Protein AF-A0A1G2Z9T0-F1 (afdb_monomer)

Mean predicted aligned error: 11.12 Å

Sequence (137 aa):
MDCHDTARFVLLLLWLLFLGVAILCPYRILCNPATSKLYRFSTVATGIIVVAVSYLLTFHFVYSANANTRVHGWPVPVVIFQRDAPDGPWWDYVGPTTVLAFPMNLVLLLGVWFFLLWLLNVAIARTKKRPAGMRRH

pLDDT: mean 73.96, std 15.28, range [45.28, 93.25]

Secondary structure (DSSP, 8-state):
--HHHHHHHHHHHHHHHHHHHHHHHHHHHHH-TTS-HHHHHHHHHHHHHHHHHHHHHHHTS-----TT-S-B-SSSPBP----SSTTS-GGGG--HHHHHHHHHHHHHHHHHHHHHHHHHHHHHHHHHTS-S-----

Foldseek 3Di:
DDPVVVVVVVLVVVLVLLLCLLPVLLVCQCPDPPHDPVLNVVLVVVLVVLLVVLCCQAPPDDEDADPPCPWDDPPQTHQYQYDPDPPDDSVVRDDPCSVVRSVSSSSNSSSVVSVVSVVVVVVVVVVVPPDPPPPDD

Radius of gyration: 21.09 Å; Cα contacts (8 Å, |Δi|>4): 110; chains: 1; bounding box: 48×34×78 Å

Solvent-accessible surface area (backbone atoms only — not comparable to full-atom values): 7951 Å² total; per-residue (Å²): 136,52,76,68,54,55,50,53,51,53,52,51,53,50,51,53,50,25,43,49,36,43,49,52,44,54,48,54,49,67,71,37,84,88,51,54,70,67,59,43,50,49,52,53,56,51,49,53,49,49,51,53,50,33,49,43,61,30,76,69,72,54,83,50,100,49,90,81,61,85,66,56,56,84,92,51,42,38,42,49,58,39,73,97,48,105,81,59,69,84,70,78,28,63,52,77,60,51,72,46,24,46,60,50,36,37,32,49,53,42,12,53,50,36,50,52,54,50,51,51,52,53,51,55,55,54,57,72,66,57,71,98,75,79,81,80,126

Structure (mmCIF, N/CA/C/O backbone):
data_AF-A0A1G2Z9T0-F1
#
_entry.id   AF-A0A1G2Z9T0-F1
#
loop_
_atom_site.group_PDB
_atom_site.id
_atom_site.type_symbol
_atom_site.label_atom_id
_atom_site.label_alt_id
_atom_site.label_comp_id
_atom_site.label_asym_id
_atom_site.label_entity_id
_atom_site.label_seq_id
_atom_site.pdbx_PDB_ins_code
_atom_site.Cartn_x
_atom_site.Cartn_y
_atom_site.Cartn_z
_atom_site.occupancy
_atom_site.B_iso_or_equiv
_atom_site.auth_seq_id
_atom_site.auth_comp_id
_atom_site.auth_asym_id
_atom_site.auth_atom_id
_atom_site.pdbx_PDB_model_num
ATOM 1 N N . MET A 1 1 ? 30.291 -11.290 4.123 1.00 56.94 1 MET A N 1
ATOM 2 C CA . MET A 1 1 ? 28.901 -10.818 3.987 1.00 56.94 1 MET A CA 1
ATOM 3 C C . MET A 1 1 ? 29.027 -9.355 3.647 1.00 56.94 1 MET A C 1
ATOM 5 O O . MET A 1 1 ? 29.422 -8.571 4.506 1.00 56.94 1 MET A O 1
ATOM 9 N N . ASP A 1 2 ? 28.900 -9.043 2.364 1.00 67.25 2 ASP A N 1
ATOM 10 C CA . ASP A 1 2 ? 29.325 -7.748 1.843 1.00 67.25 2 ASP A CA 1
ATOM 11 C C . ASP A 1 2 ? 28.291 -6.674 2.193 1.00 67.25 2 ASP A C 1
ATOM 13 O O . ASP A 1 2 ? 27.111 -6.966 2.390 1.00 67.25 2 ASP A O 1
ATOM 17 N N . CYS A 1 3 ? 28.715 -5.410 2.273 1.00 67.75 3 CYS A N 1
ATOM 18 C CA . CYS A 1 3 ? 27.831 -4.279 2.595 1.00 67.75 3 CYS A CA 1
ATOM 19 C C . CYS A 1 3 ? 26.574 -4.239 1.689 1.00 67.75 3 CYS A C 1
ATOM 21 O O . CYS A 1 3 ? 25.475 -3.908 2.138 1.00 67.75 3 CYS A O 1
ATOM 23 N N . HIS A 1 4 ? 26.713 -4.679 0.433 1.00 67.31 4 HIS A N 1
ATOM 24 C CA . HIS A 1 4 ? 25.611 -4.836 -0.517 1.00 67.31 4 HIS A CA 1
ATOM 25 C C . HIS A 1 4 ? 24.594 -5.920 -0.133 1.00 67.31 4 HIS A C 1
ATOM 27 O O . HIS A 1 4 ? 23.395 -5.727 -0.354 1.00 67.31 4 HIS A O 1
ATOM 33 N N . ASP A 1 5 ? 25.033 -7.035 0.449 1.00 78.19 5 ASP A N 1
ATOM 34 C CA . ASP A 1 5 ? 24.142 -8.127 0.853 1.00 78.19 5 ASP A CA 1
ATOM 35 C C . ASP A 1 5 ? 23.336 -7.745 2.092 1.00 78.19 5 ASP A C 1
ATOM 37 O O . ASP A 1 5 ? 22.131 -7.994 2.155 1.00 78.19 5 ASP A O 1
ATOM 41 N N . THR A 1 6 ? 23.970 -7.047 3.037 1.00 81.06 6 THR A N 1
ATOM 42 C CA . THR A 1 6 ? 23.291 -6.502 4.219 1.00 81.06 6 THR A CA 1
ATOM 43 C C . THR A 1 6 ? 22.219 -5.492 3.817 1.00 81.06 6 THR A C 1
ATOM 45 O O . THR A 1 6 ? 21.095 -5.561 4.313 1.00 81.06 6 THR A O 1
ATOM 48 N N . ALA A 1 7 ? 22.520 -4.594 2.870 1.00 77.50 7 ALA A N 1
ATOM 49 C CA . ALA A 1 7 ? 21.538 -3.646 2.352 1.00 77.50 7 ALA A CA 1
ATOM 50 C C . ALA A 1 7 ? 20.342 -4.371 1.715 1.00 77.50 7 ALA A C 1
ATOM 52 O O . ALA A 1 7 ? 19.201 -4.110 2.083 1.00 77.50 7 ALA A O 1
ATOM 53 N N . ARG A 1 8 ? 20.576 -5.341 0.822 1.00 80.38 8 ARG A N 1
ATOM 54 C CA . ARG A 1 8 ? 19.496 -6.128 0.194 1.00 80.38 8 ARG A CA 1
ATOM 55 C C . ARG A 1 8 ? 18.627 -6.848 1.224 1.00 80.38 8 ARG A C 1
ATOM 57 O O . ARG A 1 8 ? 17.404 -6.837 1.099 1.00 80.38 8 ARG A O 1
ATOM 64 N N . PHE A 1 9 ? 19.246 -7.422 2.252 1.00 83.75 9 PHE A N 1
ATOM 65 C CA . PHE A 1 9 ? 18.535 -8.113 3.322 1.00 83.75 9 PHE A CA 1
ATOM 66 C C . PHE A 1 9 ? 17.642 -7.164 4.134 1.00 83.75 9 PHE A C 1
ATOM 68 O O . PHE A 1 9 ? 16.466 -7.456 4.349 1.00 83.75 9 PHE A O 1
ATOM 75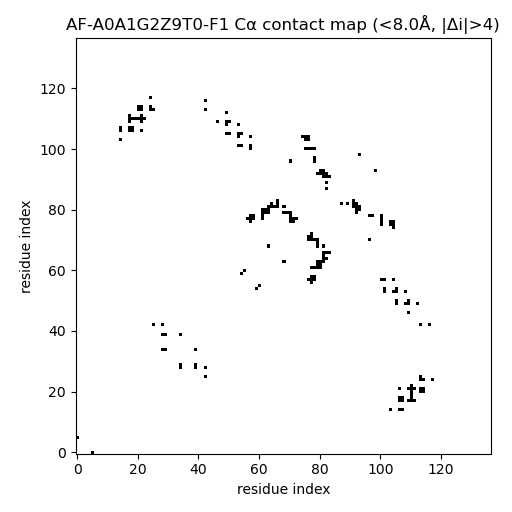 N N . VAL A 1 10 ? 18.158 -5.993 4.518 1.00 85.44 10 VAL A N 1
ATOM 76 C CA . VAL A 1 10 ? 17.378 -4.965 5.229 1.00 85.44 10 VAL A CA 1
ATOM 77 C C . VAL A 1 10 ? 16.196 -4.486 4.384 1.00 85.44 10 VAL A C 1
ATOM 79 O O . VAL A 1 10 ? 15.086 -4.351 4.897 1.00 85.44 10 VAL A O 1
ATOM 82 N N . LEU A 1 11 ? 16.400 -4.271 3.085 1.00 81.81 11 LEU A N 1
ATOM 83 C CA . LEU A 1 11 ? 15.338 -3.820 2.184 1.00 81.81 11 LEU A CA 1
ATOM 84 C C . LEU A 1 11 ? 14.239 -4.875 2.020 1.00 81.81 11 LEU A C 1
ATOM 86 O O . LEU A 1 11 ? 13.056 -4.535 2.025 1.00 81.81 11 LEU A O 1
ATOM 90 N N . LEU A 1 12 ? 14.618 -6.152 1.936 1.00 84.56 12 LEU A N 1
ATOM 91 C CA . LEU A 1 12 ? 13.671 -7.261 1.883 1.00 84.56 12 LEU A CA 1
ATOM 92 C C . LEU A 1 12 ? 12.861 -7.372 3.183 1.00 84.56 12 LEU A C 1
ATOM 94 O O . LEU A 1 12 ? 11.642 -7.530 3.131 1.00 84.56 12 LEU A O 1
ATOM 98 N N . LEU A 1 13 ? 13.507 -7.215 4.342 1.00 88.00 13 LEU A N 1
ATOM 99 C CA . LEU A 1 13 ? 12.820 -7.186 5.636 1.00 88.00 13 LEU A CA 1
ATOM 100 C C . LEU A 1 13 ? 11.829 -6.025 5.741 1.00 88.00 13 LEU A C 1
ATOM 102 O O . LEU A 1 13 ? 10.698 -6.225 6.186 1.00 88.00 13 LEU A O 1
ATOM 106 N N . LEU A 1 14 ? 12.227 -4.825 5.311 1.00 86.19 14 LEU A N 1
ATOM 107 C CA . LEU A 1 14 ? 11.334 -3.668 5.276 1.00 86.19 14 LEU A CA 1
ATOM 108 C C . LEU A 1 14 ? 10.129 -3.947 4.377 1.00 86.19 14 LEU A C 1
ATOM 110 O O . LEU A 1 14 ? 8.995 -3.738 4.797 1.00 86.19 14 LEU A O 1
ATOM 114 N N . TRP A 1 15 ? 10.352 -4.474 3.176 1.00 83.94 15 TRP A N 1
ATOM 115 C CA . TRP A 1 15 ? 9.269 -4.791 2.249 1.00 83.94 15 TRP A CA 1
ATOM 116 C C . TRP A 1 15 ? 8.283 -5.823 2.822 1.00 83.94 15 TRP A C 1
ATOM 118 O O . TRP A 1 15 ? 7.071 -5.609 2.764 1.00 83.94 15 TRP A O 1
ATOM 128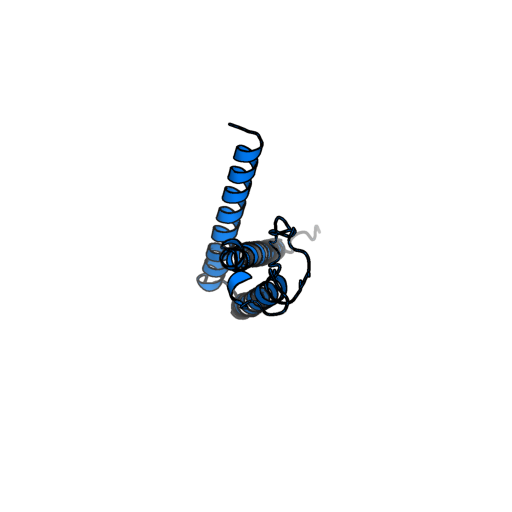 N N . LEU A 1 16 ? 8.780 -6.888 3.461 1.00 88.88 16 LEU A N 1
ATOM 129 C CA . LEU A 1 16 ? 7.942 -7.875 4.156 1.00 88.88 16 LEU A CA 1
ATOM 130 C C . LEU A 1 16 ? 7.161 -7.263 5.328 1.00 88.88 16 LEU A C 1
ATOM 132 O O . LEU A 1 16 ? 6.002 -7.616 5.552 1.00 88.88 16 LEU A O 1
ATOM 136 N N . LEU A 1 17 ? 7.765 -6.323 6.057 1.00 89.88 17 LEU A N 1
ATOM 137 C CA . LEU A 1 17 ? 7.084 -5.588 7.119 1.00 89.88 17 LEU A CA 1
ATOM 138 C C . LEU A 1 17 ? 5.940 -4.732 6.556 1.00 89.88 17 LEU A C 1
ATOM 140 O O . LEU A 1 17 ? 4.828 -4.787 7.083 1.00 89.88 17 LEU A O 1
ATOM 144 N N . PHE A 1 18 ? 6.173 -4.001 5.462 1.00 88.62 18 PHE A N 1
ATOM 145 C CA . PHE A 1 18 ? 5.127 -3.231 4.782 1.00 88.62 18 PHE A CA 1
ATOM 146 C C . PHE A 1 18 ? 4.014 -4.130 4.235 1.00 88.62 18 PHE 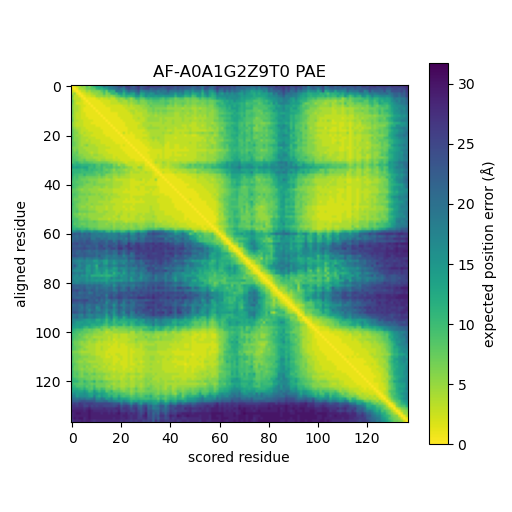A C 1
ATOM 148 O O . PHE A 1 18 ? 2.844 -3.773 4.362 1.00 88.62 18 PHE A O 1
ATOM 155 N N . LEU A 1 19 ? 4.346 -5.317 3.721 1.00 89.50 19 LEU A N 1
ATOM 156 C CA . LEU A 1 19 ? 3.361 -6.315 3.296 1.00 89.50 19 LEU A CA 1
ATOM 157 C C . LEU A 1 19 ? 2.489 -6.773 4.472 1.00 89.50 19 LEU A C 1
ATOM 159 O O . LEU A 1 19 ? 1.261 -6.789 4.372 1.00 89.50 19 LEU A O 1
ATOM 163 N N . GLY A 1 20 ? 3.114 -7.081 5.610 1.00 88.75 20 GLY A N 1
ATOM 164 C CA . GLY A 1 20 ? 2.406 -7.433 6.837 1.00 88.75 20 GLY A CA 1
ATOM 165 C C . GLY A 1 20 ? 1.457 -6.323 7.290 1.00 88.75 20 GLY A C 1
ATOM 166 O O . GLY A 1 20 ? 0.290 -6.588 7.572 1.00 88.75 20 GLY A O 1
ATOM 167 N N . VAL A 1 21 ? 1.913 -5.070 7.300 1.00 89.56 21 VAL A N 1
ATOM 168 C CA . VAL A 1 21 ? 1.087 -3.903 7.652 1.00 89.56 21 VAL A CA 1
ATOM 169 C C . VAL A 1 21 ? -0.068 -3.715 6.667 1.00 89.56 21 VAL A C 1
ATOM 171 O O . VAL A 1 21 ? -1.208 -3.519 7.097 1.00 89.56 21 VAL A O 1
ATOM 174 N N . ALA A 1 22 ? 0.203 -3.828 5.364 1.00 89.75 22 ALA A N 1
ATOM 175 C CA . ALA A 1 22 ? -0.784 -3.647 4.306 1.00 89.75 22 ALA A CA 1
ATOM 176 C C . ALA A 1 22 ? -1.947 -4.647 4.393 1.00 89.75 22 ALA A C 1
ATOM 178 O O . ALA A 1 22 ? -3.050 -4.332 3.957 1.00 89.75 22 ALA A O 1
ATOM 179 N N . ILE A 1 23 ? -1.722 -5.821 4.990 1.00 90.69 23 ILE A N 1
ATOM 180 C CA . ILE A 1 23 ? -2.746 -6.853 5.194 1.00 90.69 23 ILE A CA 1
ATOM 181 C C . ILE A 1 23 ? -3.365 -6.745 6.595 1.00 90.69 23 ILE A C 1
ATOM 183 O O . ILE A 1 23 ? -4.587 -6.686 6.747 1.00 90.69 23 ILE A O 1
ATOM 187 N N . LEU A 1 24 ? -2.537 -6.697 7.643 1.00 90.81 24 LEU A N 1
ATOM 188 C CA . LEU A 1 24 ? -2.987 -6.806 9.035 1.00 90.81 24 LEU A CA 1
ATOM 189 C C . LEU A 1 24 ? -3.769 -5.578 9.509 1.00 90.81 24 LEU A C 1
ATOM 191 O O . LEU A 1 24 ? -4.745 -5.729 10.250 1.00 90.81 24 LEU A O 1
ATOM 195 N N . CYS A 1 25 ? -3.363 -4.369 9.112 1.00 87.75 25 CYS A N 1
ATOM 196 C CA . CYS A 1 25 ? -4.044 -3.140 9.519 1.00 87.75 25 CYS A CA 1
ATOM 197 C C . CYS A 1 25 ? -5.485 -3.066 8.989 1.00 87.75 25 CYS A C 1
ATOM 199 O O . CYS A 1 25 ? -6.393 -2.968 9.821 1.00 87.75 25 CYS A O 1
ATOM 201 N N . PRO A 1 26 ? -5.752 -3.161 7.670 1.00 88.38 26 PRO A N 1
ATOM 202 C CA . PRO A 1 26 ? -7.125 -3.140 7.176 1.00 88.38 26 PRO A CA 1
ATOM 203 C C . PRO A 1 26 ? -7.925 -4.348 7.669 1.00 88.38 26 PRO A C 1
ATOM 205 O O . PRO A 1 26 ? -9.080 -4.171 8.050 1.00 88.38 26 PRO A O 1
ATOM 208 N N . TYR A 1 27 ? -7.322 -5.539 7.782 1.00 89.88 27 TYR A N 1
ATOM 209 C CA . TYR A 1 27 ? -7.996 -6.709 8.356 1.00 89.88 27 TYR A CA 1
ATOM 210 C C . TYR A 1 27 ? -8.524 -6.429 9.772 1.00 89.88 27 TYR A C 1
ATOM 212 O O . TYR A 1 27 ? -9.709 -6.614 10.051 1.00 89.88 27 TYR A O 1
ATOM 220 N N . ARG A 1 28 ? -7.682 -5.885 10.661 1.00 87.75 28 ARG A N 1
ATOM 221 C CA . ARG A 1 28 ? -8.101 -5.516 12.025 1.00 87.75 28 ARG A CA 1
ATOM 222 C C . ARG A 1 28 ? -9.188 -4.441 12.039 1.00 87.75 28 ARG A C 1
ATOM 224 O O . ARG A 1 28 ? -10.065 -4.491 12.896 1.00 87.75 28 ARG A O 1
ATOM 231 N N . ILE A 1 29 ? -9.141 -3.479 11.120 1.00 85.50 29 ILE A N 1
ATOM 232 C CA . ILE A 1 29 ? -10.140 -2.404 11.012 1.00 85.50 29 ILE A CA 1
ATOM 233 C C . ILE A 1 29 ? -11.497 -2.951 10.547 1.00 85.50 29 ILE A C 1
ATOM 235 O O . ILE A 1 29 ? -12.541 -2.559 11.074 1.00 85.50 29 ILE A O 1
ATOM 239 N N . LEU A 1 30 ? -11.491 -3.859 9.573 1.00 87.44 30 LEU A N 1
ATOM 240 C CA . LEU A 1 30 ? -12.703 -4.413 8.972 1.00 87.44 30 LEU A CA 1
ATOM 241 C C . LEU A 1 30 ? -13.368 -5.463 9.870 1.00 87.44 30 LEU A C 1
ATOM 243 O O . LEU A 1 30 ? -14.595 -5.469 9.987 1.00 87.44 30 LEU A O 1
ATOM 247 N N . CYS A 1 31 ? -12.579 -6.293 10.556 1.00 89.31 31 CYS A N 1
ATOM 248 C CA . CYS A 1 31 ? -13.093 -7.341 11.439 1.00 89.31 31 CYS A CA 1
ATOM 249 C C . CYS A 1 31 ? -13.497 -6.837 12.834 1.00 89.31 31 CYS A C 1
ATOM 251 O O . CYS A 1 31 ? -14.237 -7.529 13.526 1.00 89.31 31 CYS A O 1
ATOM 253 N N . ASN A 1 32 ? -13.050 -5.655 13.275 1.00 84.00 32 ASN A N 1
ATOM 254 C CA . ASN A 1 32 ? -13.371 -5.159 14.614 1.00 84.00 32 ASN A CA 1
ATOM 255 C C . ASN A 1 32 ? -14.788 -4.546 14.676 1.00 84.00 32 ASN A C 1
ATOM 257 O O . ASN A 1 32 ? -14.994 -3.465 14.115 1.00 84.00 32 ASN A O 1
ATOM 261 N N . PRO A 1 33 ? -15.767 -5.157 15.381 1.00 82.06 33 PRO A N 1
ATOM 262 C CA . PRO A 1 33 ? -17.145 -4.656 15.491 1.00 82.06 33 PRO A CA 1
ATOM 263 C C . PRO A 1 33 ? -17.257 -3.272 16.144 1.00 82.06 33 PRO A C 1
ATOM 265 O O . PRO A 1 33 ? -18.208 -2.550 15.861 1.00 82.06 33 PRO A O 1
ATOM 268 N N . ALA A 1 34 ? -16.279 -2.870 16.961 1.00 83.00 34 ALA A N 1
ATOM 269 C CA . ALA A 1 34 ? -16.257 -1.560 17.613 1.00 83.00 34 ALA A CA 1
ATOM 270 C C . ALA A 1 34 ? -15.860 -0.411 16.666 1.00 83.00 34 ALA A C 1
ATOM 272 O O . ALA A 1 34 ? -15.956 0.764 17.023 1.00 83.00 34 ALA A O 1
ATOM 273 N N . THR A 1 35 ? -15.390 -0.727 15.460 1.00 83.00 35 THR A N 1
ATOM 274 C CA . THR A 1 35 ? -15.007 0.267 14.462 1.00 83.00 35 THR A CA 1
ATOM 275 C C . THR A 1 35 ? -16.240 0.854 13.777 1.00 83.00 35 THR A C 1
ATOM 277 O O . THR A 1 35 ? -17.116 0.127 13.312 1.00 83.00 35 THR A O 1
ATOM 280 N N . SER A 1 36 ? -16.299 2.184 13.664 1.00 86.62 36 SER A N 1
ATOM 281 C CA . SER A 1 36 ? -17.428 2.864 13.026 1.00 86.62 36 SER A CA 1
ATOM 282 C C . SER A 1 36 ? -17.563 2.484 11.546 1.00 86.62 36 SER A C 1
ATOM 284 O O . SER A 1 36 ? -16.572 2.332 10.827 1.00 86.62 36 SER A O 1
ATOM 286 N N . LYS A 1 37 ? -18.810 2.382 11.063 1.00 88.38 37 LYS A N 1
ATOM 287 C CA . LYS A 1 37 ? -19.108 2.095 9.646 1.00 88.38 37 LYS A CA 1
ATOM 288 C C . LYS A 1 37 ? -18.423 3.092 8.704 1.00 88.38 37 LYS A C 1
ATOM 290 O O . LYS A 1 37 ? -17.878 2.686 7.684 1.00 88.38 37 LYS A O 1
ATOM 295 N N . LEU A 1 38 ? -18.385 4.371 9.091 1.00 87.88 38 LEU A N 1
ATOM 296 C CA . LEU A 1 38 ? -17.717 5.427 8.330 1.00 87.88 38 LEU A CA 1
ATOM 297 C C . LEU A 1 38 ? -16.205 5.190 8.211 1.00 87.88 38 LEU A C 1
ATOM 299 O O . LEU A 1 38 ? -15.645 5.351 7.133 1.00 87.88 38 LEU A O 1
ATOM 303 N N . TYR A 1 39 ? -15.543 4.773 9.293 1.00 86.19 39 TYR A N 1
ATOM 304 C CA . TYR A 1 39 ? -14.103 4.517 9.268 1.00 86.19 39 TYR A CA 1
ATOM 305 C C . TYR A 1 39 ? -13.756 3.271 8.441 1.00 86.19 39 TYR A C 1
ATOM 307 O O . TYR A 1 39 ? -12.780 3.282 7.691 1.00 86.19 39 TYR A O 1
ATOM 315 N N . ARG A 1 40 ? -14.593 2.225 8.495 1.00 88.38 40 ARG A N 1
ATOM 316 C CA . ARG A 1 40 ? -14.465 1.056 7.607 1.00 88.38 40 ARG A CA 1
ATOM 317 C C . ARG A 1 40 ? -14.624 1.440 6.139 1.00 88.38 40 ARG A C 1
ATOM 319 O O . ARG A 1 40 ? -13.778 1.079 5.329 1.00 88.38 40 ARG A O 1
ATOM 326 N N . PHE A 1 41 ? -15.668 2.203 5.813 1.00 90.94 41 PHE A N 1
ATOM 327 C CA . PHE A 1 41 ? -15.897 2.682 4.451 1.00 90.94 41 PHE A CA 1
ATOM 328 C C . PHE A 1 41 ? -14.728 3.538 3.954 1.00 90.94 41 PHE A C 1
ATOM 330 O O . PHE A 1 41 ? -14.206 3.284 2.874 1.00 90.94 41 PHE A O 1
ATOM 337 N N . SER A 1 42 ? -14.256 4.483 4.773 1.00 89.12 42 SER A N 1
ATOM 338 C CA . SER A 1 42 ? -13.095 5.319 4.450 1.00 89.12 42 SER A CA 1
ATOM 339 C C . SER A 1 42 ? -11.834 4.483 4.212 1.00 89.12 42 SER A C 1
ATOM 341 O O . SER A 1 42 ? -11.105 4.728 3.255 1.00 89.12 42 SER A O 1
ATOM 343 N N . THR A 1 43 ? -11.606 3.435 5.009 1.00 89.12 43 THR A N 1
ATOM 344 C CA . THR A 1 43 ? -10.456 2.530 4.841 1.00 89.12 43 THR A CA 1
ATOM 345 C C . THR A 1 43 ? -10.505 1.800 3.496 1.00 89.12 43 THR A C 1
ATOM 347 O O . THR A 1 43 ? -9.492 1.734 2.805 1.00 89.12 43 THR A O 1
ATOM 350 N N . VAL A 1 44 ? -11.676 1.301 3.085 1.00 92.25 44 VAL A N 1
ATOM 351 C CA . VAL A 1 44 ? -11.846 0.645 1.776 1.00 92.25 44 VAL A CA 1
ATOM 352 C C . VAL A 1 44 ? -11.708 1.651 0.632 1.00 92.25 44 VAL A C 1
ATOM 354 O O . VAL A 1 44 ? -10.921 1.426 -0.284 1.00 92.25 44 VAL A O 1
ATOM 357 N N . ALA A 1 45 ? -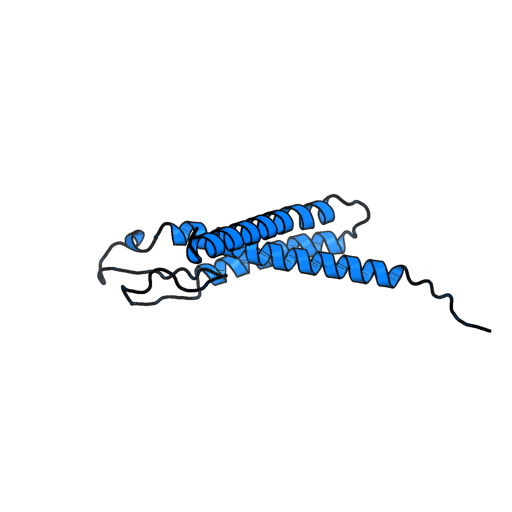12.425 2.775 0.697 1.00 92.94 45 ALA A N 1
ATOM 358 C CA . ALA A 1 45 ? -12.421 3.791 -0.354 1.00 92.94 45 ALA A CA 1
ATOM 359 C C . ALA A 1 45 ? -11.014 4.358 -0.590 1.00 92.94 45 ALA A C 1
ATOM 361 O O . ALA A 1 45 ? -10.551 4.438 -1.725 1.00 92.94 45 ALA A O 1
ATOM 362 N N . THR A 1 46 ? -10.298 4.691 0.485 1.00 91.06 46 THR A N 1
ATOM 363 C CA . THR A 1 46 ? -8.928 5.206 0.383 1.00 91.06 46 THR A CA 1
ATOM 364 C C . THR A 1 46 ? -7.935 4.130 -0.051 1.00 91.06 46 THR A C 1
ATOM 366 O O . THR A 1 46 ? -7.036 4.436 -0.826 1.00 91.06 46 THR A O 1
ATOM 369 N N . GLY A 1 47 ? -8.129 2.865 0.342 1.00 90.88 47 GLY A N 1
ATOM 370 C CA . GLY A 1 47 ? -7.342 1.743 -0.175 1.00 90.88 47 GLY A CA 1
ATOM 371 C C . GLY A 1 47 ? -7.438 1.606 -1.699 1.00 90.88 47 GLY A C 1
ATOM 372 O O . GLY A 1 47 ? -6.414 1.475 -2.364 1.00 90.88 47 GLY A O 1
ATOM 373 N N . ILE A 1 48 ? -8.644 1.724 -2.267 1.00 93.25 48 ILE A N 1
ATOM 374 C CA . ILE A 1 48 ? -8.858 1.704 -3.727 1.00 93.25 48 ILE A CA 1
ATOM 375 C C . ILE A 1 48 ? -8.144 2.881 -4.405 1.00 93.25 48 ILE A C 1
ATOM 377 O O . ILE A 1 48 ? -7.485 2.697 -5.428 1.00 93.25 48 ILE A O 1
ATOM 381 N N . ILE A 1 49 ? -8.226 4.082 -3.822 1.00 91.94 49 ILE A N 1
ATOM 382 C CA . ILE A 1 49 ? -7.526 5.266 -4.344 1.00 91.94 49 ILE A CA 1
ATOM 383 C C . ILE A 1 49 ? -6.011 5.032 -4.356 1.00 91.94 49 ILE A C 1
ATOM 385 O O . ILE A 1 49 ? -5.360 5.319 -5.357 1.00 91.94 49 ILE A O 1
ATOM 389 N N . VAL A 1 50 ? -5.442 4.467 -3.288 1.00 90.88 50 VAL A N 1
ATOM 390 C CA . VAL A 1 50 ? -4.003 4.170 -3.214 1.00 90.88 50 VAL A CA 1
ATOM 391 C C . VAL A 1 50 ? -3.581 3.141 -4.267 1.00 90.88 50 VAL A C 1
ATOM 393 O O . VAL A 1 50 ? -2.523 3.304 -4.872 1.00 90.88 50 VAL A O 1
ATOM 396 N N . VAL A 1 51 ? -4.409 2.128 -4.546 1.00 89.19 51 VAL A N 1
ATOM 397 C CA . VAL A 1 51 ? -4.163 1.171 -5.643 1.00 89.19 51 VAL A CA 1
ATOM 398 C C . VAL A 1 51 ? -4.100 1.899 -6.990 1.00 89.19 51 VAL A C 1
ATOM 400 O O . VAL A 1 51 ? -3.152 1.701 -7.750 1.00 89.19 51 VAL A O 1
ATOM 403 N N . ALA A 1 52 ? -5.067 2.777 -7.273 1.00 88.12 52 ALA A N 1
ATOM 404 C CA . ALA A 1 52 ? -5.098 3.550 -8.515 1.00 88.12 52 ALA A CA 1
ATOM 405 C C . ALA A 1 52 ? -3.888 4.493 -8.639 1.00 88.12 52 ALA A C 1
ATOM 407 O O . ALA A 1 52 ? -3.253 4.557 -9.690 1.00 88.12 52 ALA A O 1
ATOM 408 N N . VAL A 1 53 ? -3.516 5.175 -7.551 1.00 86.50 53 VAL A N 1
ATOM 409 C CA . VAL A 1 53 ? -2.322 6.032 -7.498 1.00 86.50 53 VAL A CA 1
ATOM 410 C C . VAL A 1 53 ? -1.051 5.214 -7.720 1.00 86.50 53 VAL A C 1
ATOM 412 O O . VAL A 1 53 ? -0.193 5.635 -8.488 1.00 86.50 53 VAL A O 1
ATOM 415 N N . SER A 1 54 ? -0.934 4.031 -7.111 1.00 85.19 54 SER A N 1
ATOM 416 C CA . SER A 1 54 ? 0.205 3.129 -7.315 1.00 85.19 54 SER A CA 1
ATOM 417 C C . SER A 1 54 ? 0.333 2.697 -8.775 1.00 85.19 54 SER A C 1
ATOM 419 O O . SER A 1 54 ? 1.437 2.709 -9.324 1.00 85.19 54 SER A O 1
ATOM 421 N N . TYR A 1 55 ? -0.789 2.374 -9.422 1.00 83.25 55 TYR A N 1
ATOM 422 C CA . TYR A 1 55 ? -0.816 2.027 -10.839 1.00 83.25 55 TYR A CA 1
ATOM 423 C C . TYR A 1 55 ? -0.339 3.196 -11.703 1.00 83.25 55 TYR A C 1
ATOM 425 O O . TYR A 1 55 ? 0.577 3.030 -12.509 1.00 83.25 55 TYR A O 1
ATOM 433 N N . LEU A 1 56 ? -0.898 4.391 -11.486 1.00 79.88 56 LEU A N 1
ATOM 434 C CA . LEU A 1 56 ? -0.508 5.588 -12.228 1.00 79.88 56 LEU A CA 1
ATOM 435 C C . LEU A 1 56 ? 0.979 5.895 -12.036 1.00 79.88 56 LEU A C 1
ATOM 437 O O . LEU A 1 56 ? 1.692 6.018 -13.026 1.00 79.88 56 LEU A O 1
ATOM 441 N N . LEU A 1 57 ? 1.462 5.936 -10.789 1.00 76.94 57 LEU A N 1
ATOM 442 C CA . LEU A 1 57 ? 2.875 6.162 -10.456 1.00 76.94 57 LEU A CA 1
ATOM 443 C C . LEU A 1 57 ? 3.809 5.156 -11.131 1.00 76.94 57 LEU A C 1
ATOM 445 O O . LEU A 1 57 ? 4.885 5.536 -11.585 1.00 76.94 57 LEU A O 1
ATOM 449 N N . THR A 1 58 ? 3.393 3.894 -11.222 1.00 73.38 58 THR A N 1
ATOM 450 C CA . THR A 1 58 ? 4.227 2.838 -11.799 1.00 73.38 58 THR A CA 1
ATOM 451 C C . THR A 1 58 ? 4.257 2.889 -13.327 1.00 73.38 58 THR A C 1
ATOM 453 O O . THR A 1 58 ? 5.319 2.684 -13.904 1.00 73.38 58 THR A O 1
ATOM 456 N N . PHE A 1 59 ? 3.125 3.162 -13.987 1.00 70.62 59 PHE A N 1
ATOM 457 C CA . PHE A 1 59 ? 2.977 2.946 -15.435 1.00 70.62 59 PHE A CA 1
ATOM 458 C C . PHE A 1 59 ? 2.756 4.205 -16.283 1.00 70.62 59 PHE A C 1
ATOM 460 O O . PHE A 1 59 ? 2.829 4.119 -17.507 1.00 70.62 59 PHE A O 1
ATOM 467 N N . HIS A 1 60 ? 2.448 5.362 -15.695 1.00 62.38 60 HIS A N 1
ATOM 468 C CA . HIS A 1 60 ? 2.119 6.574 -16.462 1.00 62.38 60 HIS A CA 1
ATOM 469 C C . HIS A 1 60 ? 3.158 7.693 -16.389 1.00 62.38 60 HIS A C 1
ATOM 471 O O . HIS A 1 60 ? 3.091 8.602 -17.212 1.00 62.38 60 HIS A O 1
ATOM 477 N N . PHE A 1 61 ? 4.124 7.652 -15.466 1.00 55.69 61 PHE A N 1
ATOM 478 C CA . PHE A 1 61 ? 4.960 8.833 -15.217 1.00 55.69 61 PHE A CA 1
ATOM 479 C C . PHE A 1 61 ? 6.313 8.884 -15.926 1.00 55.69 61 PHE A C 1
ATOM 481 O O . PHE A 1 61 ? 6.890 9.968 -15.948 1.00 55.69 61 PHE A O 1
ATOM 488 N N . VAL A 1 62 ? 6.839 7.804 -16.523 1.00 55.38 62 VAL A N 1
ATOM 489 C CA . VAL A 1 62 ? 8.194 7.857 -17.108 1.00 55.38 62 VAL A CA 1
ATOM 490 C C . VAL A 1 62 ? 8.317 7.092 -18.429 1.00 55.38 62 VAL A C 1
ATOM 492 O O . VAL A 1 62 ? 8.336 5.866 -18.473 1.00 55.38 62 VAL A O 1
ATOM 495 N N . TYR A 1 63 ? 8.492 7.855 -19.510 1.00 52.97 63 TYR A N 1
ATOM 496 C CA . TYR A 1 63 ? 8.994 7.388 -20.803 1.00 52.97 63 TYR A CA 1
ATOM 497 C C . TYR A 1 63 ? 10.375 8.016 -21.021 1.00 52.97 63 TYR A C 1
ATOM 499 O O . TYR A 1 63 ? 10.502 9.238 -20.991 1.00 52.97 63 TYR A O 1
ATOM 507 N N . SER A 1 64 ? 11.416 7.203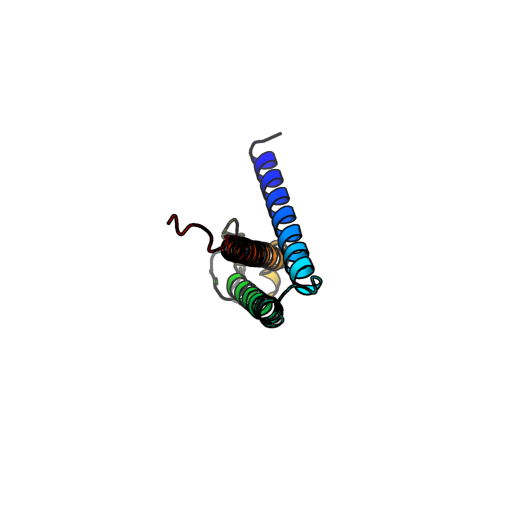 -21.217 1.00 53.25 64 SER A N 1
ATOM 508 C CA . SER A 1 64 ? 12.774 7.694 -21.488 1.00 53.25 64 SER A CA 1
ATOM 509 C C . SER A 1 64 ? 13.401 6.904 -22.632 1.00 53.25 64 SER A C 1
ATOM 511 O O . SER A 1 64 ? 13.504 5.682 -22.565 1.00 53.25 64 SER A O 1
ATOM 513 N N . ALA A 1 65 ? 13.837 7.605 -23.679 1.00 45.28 65 ALA A N 1
ATOM 514 C CA . ALA A 1 65 ? 14.500 7.025 -24.844 1.00 45.28 65 ALA A CA 1
ATOM 515 C C . ALA A 1 65 ? 16.016 6.869 -24.606 1.00 45.28 65 ALA A C 1
AT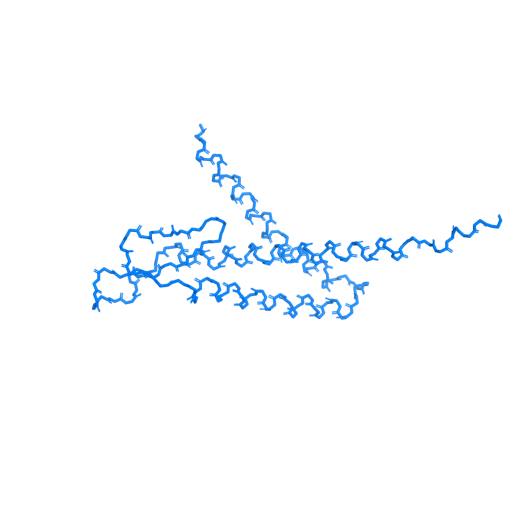OM 517 O O . ALA A 1 65 ? 16.826 7.472 -25.307 1.00 45.28 65 ALA A O 1
ATOM 518 N N . ASN A 1 66 ? 16.419 6.110 -23.580 1.00 49.16 66 ASN A N 1
ATOM 519 C CA . ASN A 1 66 ? 17.835 5.827 -23.315 1.00 49.16 66 ASN A CA 1
ATOM 520 C C . ASN A 1 66 ? 18.060 4.346 -22.942 1.00 49.16 66 ASN A C 1
ATOM 522 O O . ASN A 1 66 ? 17.485 3.825 -21.977 1.00 49.16 66 ASN A O 1
ATOM 526 N N . ALA A 1 67 ? 18.927 3.678 -23.709 1.00 48.06 67 ALA A N 1
ATOM 527 C CA . ALA A 1 67 ? 19.262 2.255 -23.597 1.00 48.06 67 ALA A CA 1
ATOM 528 C C . ALA A 1 67 ? 19.956 1.877 -22.268 1.00 48.06 67 ALA A C 1
ATOM 530 O O . ALA A 1 67 ? 19.899 0.725 -21.842 1.00 48.06 67 ALA A O 1
ATOM 531 N N . ASN A 1 68 ? 20.544 2.842 -21.549 1.00 49.78 68 ASN A N 1
ATOM 532 C CA . ASN A 1 68 ? 21.253 2.585 -20.286 1.00 49.78 68 ASN A CA 1
ATOM 533 C C . ASN A 1 68 ? 20.382 2.688 -19.015 1.00 49.78 68 ASN A C 1
ATOM 535 O O . ASN A 1 68 ? 20.872 2.441 -17.914 1.00 49.78 68 ASN A O 1
ATOM 539 N N . THR A 1 69 ? 19.093 3.016 -19.125 1.00 50.19 69 THR A N 1
ATOM 540 C CA . THR A 1 69 ? 18.203 3.249 -17.968 1.00 50.19 69 THR A CA 1
ATOM 541 C C . THR A 1 69 ? 17.513 1.965 -17.477 1.00 50.19 69 THR A C 1
ATOM 543 O O . THR A 1 69 ? 16.305 1.787 -17.600 1.00 50.19 69 THR A O 1
ATOM 546 N N . ARG A 1 70 ? 18.291 1.039 -16.903 1.00 52.44 70 ARG A N 1
ATOM 547 C CA . ARG A 1 70 ? 17.840 -0.301 -16.470 1.00 52.44 70 ARG A CA 1
ATOM 548 C C . ARG A 1 70 ? 17.131 -0.337 -15.104 1.00 52.44 70 ARG A C 1
ATOM 550 O O . ARG A 1 70 ? 17.429 -1.220 -14.313 1.00 52.44 70 ARG A O 1
ATOM 557 N N . VAL A 1 71 ? 16.174 0.555 -14.836 1.00 51.41 71 VAL A N 1
ATOM 558 C CA . VAL A 1 71 ? 15.526 0.802 -13.519 1.00 51.41 71 VAL A CA 1
ATOM 559 C C . VAL A 1 71 ? 16.251 1.870 -12.696 1.00 51.41 71 VAL A C 1
ATOM 561 O O . VAL A 1 71 ? 17.413 1.732 -12.318 1.00 51.41 71 VAL A O 1
ATOM 564 N N . HIS A 1 72 ? 15.516 2.933 -12.368 1.00 51.06 72 HIS A N 1
ATOM 565 C CA . HIS A 1 72 ? 15.911 3.952 -11.400 1.00 51.06 72 HIS A CA 1
ATOM 566 C C . HIS A 1 72 ? 14.787 4.171 -10.381 1.00 51.06 72 HIS A C 1
ATOM 568 O O . HIS A 1 72 ? 13.618 3.918 -10.663 1.00 51.06 72 HIS A O 1
ATOM 574 N N . GLY A 1 73 ? 15.165 4.640 -9.191 1.00 51.44 73 GLY A N 1
ATOM 575 C CA . GLY A 1 73 ? 14.249 4.833 -8.069 1.00 51.44 73 GLY A CA 1
ATOM 576 C C . GLY A 1 73 ? 14.254 3.646 -7.107 1.00 51.44 73 GLY A C 1
ATOM 577 O O . GLY A 1 73 ? 13.680 2.596 -7.365 1.00 51.44 73 GLY A O 1
ATOM 578 N N . TRP A 1 74 ? 14.912 3.827 -5.966 1.00 48.62 74 TRP A N 1
ATOM 579 C CA . TRP A 1 74 ? 14.664 3.077 -4.734 1.00 48.62 74 TRP A CA 1
ATOM 580 C C . TRP A 1 74 ? 14.119 4.111 -3.738 1.00 48.62 74 TRP A C 1
ATOM 582 O O . TRP A 1 74 ? 14.732 5.181 -3.673 1.00 48.62 74 TRP A O 1
ATOM 592 N N . PRO A 1 75 ? 13.013 3.903 -2.981 1.00 53.38 75 PRO A N 1
ATOM 593 C CA . PRO A 1 75 ? 12.205 2.682 -2.756 1.00 53.38 75 PRO A CA 1
ATOM 594 C C . PRO A 1 75 ? 11.192 2.341 -3.829 1.00 53.38 75 PRO A C 1
ATOM 596 O O . PRO A 1 75 ? 10.671 1.231 -3.839 1.00 53.38 75 PRO A O 1
ATOM 599 N N . VAL A 1 76 ? 10.843 3.331 -4.638 1.00 57.09 76 VAL A N 1
ATOM 600 C CA . VAL A 1 76 ? 9.728 3.272 -5.572 1.00 57.09 76 VAL A CA 1
ATOM 601 C C . VAL A 1 76 ? 10.325 2.986 -6.947 1.00 57.09 76 VAL A C 1
ATOM 603 O O . VAL A 1 76 ? 10.810 3.931 -7.575 1.00 57.09 76 VAL A O 1
ATOM 606 N N . PRO A 1 77 ? 10.382 1.715 -7.397 1.00 58.59 77 PRO A N 1
ATOM 607 C CA . PRO A 1 77 ? 10.834 1.396 -8.742 1.00 58.59 77 PRO A CA 1
ATOM 608 C C . PRO A 1 77 ? 9.953 2.105 -9.763 1.00 58.59 77 PRO A C 1
ATOM 610 O O . PRO A 1 77 ? 8.729 1.942 -9.785 1.00 58.59 77 PRO A O 1
ATOM 613 N N . VAL A 1 78 ? 10.596 2.889 -10.620 1.00 58.06 78 VAL A N 1
ATOM 614 C CA . VAL A 1 78 ? 9.965 3.494 -11.785 1.00 58.06 78 VAL A CA 1
ATOM 615 C C . VAL A 1 78 ? 10.159 2.547 -12.963 1.00 58.06 78 VAL A C 1
ATOM 617 O O . VAL A 1 78 ? 11.288 2.159 -13.276 1.00 58.06 78 VAL A O 1
ATOM 620 N N . VAL A 1 79 ? 9.061 2.168 -13.618 1.00 56.56 79 VAL A N 1
ATOM 621 C CA . VAL A 1 79 ? 9.135 1.398 -14.862 1.00 56.56 79 VAL A CA 1
ATOM 622 C C . VAL A 1 79 ? 9.565 2.346 -15.970 1.00 56.56 79 VAL A C 1
ATOM 624 O O . VAL A 1 79 ? 8.901 3.344 -16.234 1.00 56.56 79 VAL A O 1
ATOM 627 N N . ILE A 1 80 ? 10.684 2.029 -16.615 1.00 58.03 80 ILE A N 1
ATOM 628 C CA . ILE A 1 80 ? 11.136 2.719 -17.819 1.00 58.03 80 ILE A CA 1
ATOM 629 C C . ILE A 1 80 ? 10.923 1.759 -18.978 1.00 58.03 80 ILE A C 1
ATOM 631 O O . ILE A 1 80 ? 11.516 0.685 -19.023 1.00 58.03 80 ILE A O 1
ATOM 635 N N . PHE A 1 81 ? 10.074 2.156 -19.915 1.00 55.09 81 PHE A N 1
ATOM 636 C CA . PHE A 1 81 ? 9.858 1.424 -21.152 1.00 55.09 81 PHE A CA 1
ATOM 637 C C . PHE A 1 81 ? 11.049 1.697 -22.110 1.00 55.09 81 PHE A C 1
ATOM 639 O O . PHE A 1 81 ? 11.159 2.800 -22.642 1.00 55.09 81 PHE A O 1
ATOM 646 N N . GLN A 1 82 ? 11.924 0.700 -22.342 1.00 58.53 82 GLN A N 1
ATOM 647 C CA . GLN A 1 82 ? 13.084 0.757 -23.260 1.00 58.53 82 GLN A CA 1
ATOM 648 C C . GLN A 1 82 ? 12.841 0.051 -24.614 1.00 58.53 82 GLN A C 1
ATOM 650 O O . GLN A 1 82 ? 12.380 -1.083 -24.617 1.00 58.53 82 GLN A O 1
ATOM 655 N N . ARG A 1 83 ? 13.228 0.663 -25.750 1.00 55.47 83 ARG A N 1
ATOM 656 C CA . ARG A 1 83 ? 13.284 -0.008 -27.072 1.00 55.47 83 ARG A CA 1
ATOM 657 C C . ARG A 1 83 ? 14.704 -0.079 -27.604 1.00 55.47 83 ARG A C 1
ATOM 659 O O . ARG A 1 83 ? 15.410 0.924 -27.516 1.00 55.47 83 ARG A O 1
ATOM 666 N N . ASP A 1 84 ? 15.044 -1.180 -28.267 1.00 53.06 84 ASP A N 1
ATOM 667 C CA . ASP A 1 84 ? 16.313 -1.312 -28.993 1.00 53.06 84 ASP A CA 1
ATOM 668 C C . ASP A 1 84 ? 16.306 -0.599 -30.366 1.00 53.06 84 ASP A C 1
ATOM 670 O O . ASP A 1 84 ? 17.339 -0.082 -30.784 1.00 53.06 84 ASP A O 1
ATOM 674 N N . ALA A 1 85 ? 15.158 -0.485 -31.055 1.00 54.97 85 ALA A N 1
ATOM 675 C CA . ALA A 1 85 ? 15.032 0.204 -32.354 1.00 54.97 85 ALA A CA 1
ATOM 676 C C . ALA A 1 85 ? 13.638 0.839 -32.559 1.00 54.97 85 ALA A C 1
ATOM 678 O O . ALA A 1 85 ? 12.682 0.296 -32.019 1.00 54.97 85 ALA A O 1
ATOM 679 N N . PRO A 1 86 ? 13.459 1.936 -33.334 1.00 57.22 86 PRO A N 1
ATOM 680 C CA . PRO A 1 86 ? 12.180 2.638 -33.565 1.00 57.22 86 PRO A CA 1
ATOM 681 C C . PRO A 1 86 ? 10.997 1.818 -34.139 1.00 57.22 86 PRO A C 1
ATOM 683 O O . PRO A 1 86 ? 9.869 2.307 -34.268 1.00 57.22 86 PRO A O 1
ATOM 686 N N . ASP A 1 87 ? 11.248 0.568 -34.448 1.00 66.12 87 ASP A N 1
ATOM 687 C CA . ASP A 1 87 ? 10.433 -0.373 -35.196 1.00 66.12 87 ASP A CA 1
ATOM 688 C C . ASP A 1 87 ? 10.419 -1.763 -34.526 1.00 66.12 87 ASP A C 1
ATOM 690 O O . ASP A 1 87 ? 9.707 -2.658 -34.976 1.00 66.12 87 ASP A O 1
ATOM 694 N N . GLY A 1 88 ? 11.129 -1.928 -33.401 1.00 59.59 88 GLY A N 1
ATOM 695 C CA . GLY A 1 88 ? 11.132 -3.156 -32.603 1.00 59.59 88 GLY A CA 1
ATOM 696 C C . GLY A 1 88 ? 9.811 -3.418 -31.853 1.00 59.59 88 GLY A C 1
ATOM 697 O O . GLY A 1 88 ? 9.052 -2.475 -31.576 1.00 59.59 88 GLY A O 1
ATOM 698 N N . PRO A 1 89 ? 9.521 -4.688 -31.512 1.00 58.50 89 PRO A N 1
ATOM 699 C CA . PRO A 1 89 ? 8.296 -5.081 -30.826 1.00 58.50 89 PRO A CA 1
ATOM 700 C C . PRO A 1 89 ? 8.213 -4.509 -29.402 1.00 58.50 89 PRO A C 1
ATOM 702 O O . PRO A 1 89 ? 9.187 -4.426 -28.661 1.00 58.50 89 PRO A O 1
ATOM 705 N N . TRP A 1 90 ? 6.993 -4.160 -28.982 1.00 55.03 90 TRP A N 1
ATOM 706 C CA . TRP A 1 90 ? 6.698 -3.550 -27.675 1.00 55.03 90 TRP A CA 1
ATOM 707 C C . TRP A 1 90 ? 7.004 -4.457 -26.474 1.00 55.03 90 TRP A C 1
ATOM 709 O O . TRP A 1 90 ? 6.974 -4.007 -25.333 1.00 55.03 90 TRP A O 1
ATOM 719 N N . TRP A 1 91 ? 7.284 -5.736 -26.714 1.00 52.25 91 TRP A N 1
ATOM 720 C CA . TRP A 1 91 ? 7.520 -6.733 -25.673 1.00 52.25 91 TRP A CA 1
ATOM 721 C C . TRP A 1 91 ? 8.969 -6.767 -25.160 1.00 52.25 91 TRP A C 1
ATOM 723 O O . TRP A 1 91 ? 9.187 -7.221 -24.039 1.00 52.25 91 TRP A O 1
ATOM 733 N N . ASP A 1 92 ? 9.932 -6.193 -25.893 1.00 53.25 92 ASP A N 1
ATOM 734 C CA . ASP A 1 92 ? 11.343 -6.079 -25.458 1.00 53.25 92 ASP A CA 1
ATOM 735 C C . ASP A 1 92 ? 11.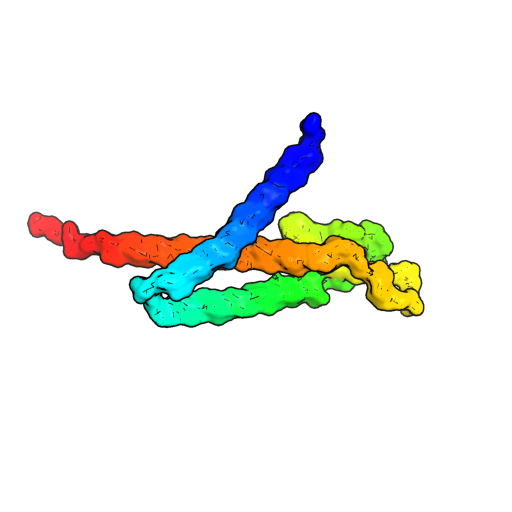526 -5.090 -24.285 1.00 53.25 92 ASP A C 1
ATOM 737 O O . ASP A 1 92 ? 12.568 -5.024 -23.637 1.00 53.25 92 ASP A O 1
ATOM 741 N N . TYR A 1 93 ? 10.465 -4.348 -23.969 1.00 51.19 93 TYR A N 1
ATOM 742 C CA . TYR A 1 93 ? 10.408 -3.283 -22.976 1.00 51.19 93 TYR A CA 1
ATOM 743 C C . TYR A 1 93 ? 10.200 -3.756 -21.529 1.00 51.19 93 TYR A C 1
ATOM 745 O O . TYR A 1 93 ? 10.239 -2.942 -20.601 1.00 51.19 93 TYR A O 1
ATOM 753 N N . VAL A 1 94 ? 9.892 -5.037 -21.313 1.00 54.12 94 VAL A N 1
ATOM 754 C CA . VAL A 1 94 ? 9.364 -5.532 -20.033 1.00 54.12 94 VAL A CA 1
ATOM 755 C C . VAL A 1 94 ? 10.382 -6.455 -19.366 1.00 54.12 94 VAL A C 1
ATOM 757 O O . VAL A 1 94 ? 10.322 -7.676 -19.478 1.00 54.12 94 VAL A O 1
ATOM 760 N N . GLY A 1 95 ? 11.329 -5.870 -18.629 1.00 54.78 95 GLY A N 1
ATOM 761 C CA . GLY A 1 95 ? 12.186 -6.641 -17.726 1.00 54.78 95 GLY A CA 1
ATOM 762 C C . GLY A 1 95 ? 11.383 -7.275 -16.574 1.00 54.78 95 GLY A C 1
ATOM 763 O O . GLY A 1 95 ? 10.295 -6.797 -16.239 1.00 54.78 95 GLY A O 1
ATOM 764 N N . PRO A 1 96 ? 11.907 -8.310 -15.888 1.00 57.66 96 PRO A N 1
ATOM 765 C CA . PRO A 1 96 ? 11.233 -8.929 -14.736 1.00 57.66 96 PRO A CA 1
ATOM 766 C C . PRO A 1 96 ? 10.952 -7.927 -13.601 1.00 57.66 96 PRO A C 1
ATOM 768 O O . PRO A 1 96 ? 9.999 -8.074 -12.837 1.00 57.66 96 PRO A O 1
ATOM 771 N N . THR A 1 97 ? 11.739 -6.856 -13.527 1.00 57.56 97 THR A N 1
ATOM 772 C CA . THR A 1 97 ? 11.520 -5.714 -12.638 1.00 57.56 97 THR A CA 1
ATOM 773 C C . THR A 1 97 ? 10.246 -4.935 -12.950 1.00 57.56 97 THR A C 1
ATOM 775 O O . THR A 1 97 ? 9.650 -4.414 -12.018 1.00 57.56 97 THR A O 1
ATOM 778 N N . THR A 1 98 ? 9.761 -4.902 -14.193 1.00 60.47 98 THR A N 1
ATOM 779 C CA . THR A 1 98 ? 8.483 -4.262 -14.554 1.00 60.47 98 THR A CA 1
ATOM 780 C C . THR A 1 98 ? 7.291 -4.998 -13.946 1.00 60.47 98 THR A C 1
ATOM 782 O O . THR A 1 98 ? 6.357 -4.371 -13.448 1.00 60.47 98 THR A O 1
ATOM 785 N N . VAL A 1 99 ? 7.352 -6.333 -13.912 1.00 66.25 99 VAL A N 1
ATOM 786 C CA . VAL A 1 99 ? 6.318 -7.180 -13.293 1.00 66.25 99 VAL A CA 1
ATOM 787 C C . VAL A 1 99 ? 6.316 -7.021 -11.770 1.00 66.25 99 VAL A C 1
ATOM 789 O O . VAL A 1 99 ? 5.258 -7.051 -11.145 1.00 66.25 99 VAL A O 1
ATOM 792 N N . LEU A 1 100 ? 7.490 -6.812 -11.167 1.00 71.75 100 LEU A N 1
ATOM 793 C CA . LEU A 1 100 ? 7.646 -6.669 -9.716 1.00 71.75 100 LEU A CA 1
ATOM 794 C C . LEU A 1 100 ? 7.502 -5.224 -9.210 1.00 71.75 100 LEU A C 1
ATOM 796 O O . LEU A 1 100 ? 7.175 -5.032 -8.039 1.00 71.75 100 LEU A O 1
ATOM 800 N N . ALA A 1 101 ? 7.681 -4.215 -10.065 1.00 73.06 101 ALA A N 1
ATOM 801 C CA . ALA A 1 101 ? 7.630 -2.805 -9.681 1.00 73.06 101 ALA A CA 1
ATOM 802 C C . ALA A 1 101 ? 6.253 -2.393 -9.151 1.00 73.06 101 ALA A C 1
ATOM 804 O O . ALA A 1 101 ? 6.165 -1.745 -8.107 1.00 73.06 101 ALA A O 1
ATOM 805 N N . PHE A 1 102 ? 5.175 -2.816 -9.822 1.00 76.94 102 PHE A N 1
ATOM 806 C CA . PHE A 1 102 ? 3.818 -2.503 -9.375 1.00 76.94 102 PHE A CA 1
ATOM 807 C C . PHE A 1 102 ? 3.495 -3.137 -8.012 1.00 76.94 102 PHE A C 1
ATOM 809 O O . PHE A 1 102 ? 3.141 -2.389 -7.100 1.00 76.94 102 PHE A O 1
ATOM 816 N N . PRO A 1 103 ? 3.684 -4.457 -7.795 1.00 82.81 103 PRO A N 1
ATOM 817 C CA . PRO A 1 103 ? 3.531 -5.061 -6.472 1.00 82.81 103 PRO A CA 1
ATOM 818 C C . PRO A 1 103 ? 4.384 -4.390 -5.391 1.00 82.81 103 PRO A C 1
ATOM 820 O O . PRO A 1 103 ? 3.911 -4.198 -4.271 1.00 82.81 103 PRO A O 1
ATOM 823 N N . MET A 1 104 ? 5.622 -3.998 -5.708 1.00 81.06 104 MET A N 1
ATOM 824 C CA . MET A 1 104 ? 6.498 -3.314 -4.755 1.00 81.06 104 MET A CA 1
ATOM 825 C C . MET A 1 104 ? 5.951 -1.942 -4.350 1.00 81.06 104 MET A C 1
ATOM 827 O O . MET A 1 104 ? 5.792 -1.683 -3.154 1.00 81.06 104 MET A O 1
ATOM 831 N N . ASN A 1 105 ? 5.600 -1.102 -5.325 1.00 82.44 105 ASN A N 1
ATOM 832 C CA . ASN A 1 105 ? 5.014 0.217 -5.085 1.00 82.44 105 ASN A CA 1
ATOM 833 C C . ASN A 1 105 ? 3.688 0.113 -4.335 1.00 82.44 105 ASN A C 1
ATOM 835 O O . ASN A 1 105 ? 3.427 0.891 -3.417 1.00 82.44 105 ASN A O 1
ATOM 839 N N . LEU A 1 106 ? 2.869 -0.871 -4.698 1.00 86.31 106 LEU A N 1
ATOM 840 C CA . LEU A 1 106 ? 1.575 -1.110 -4.083 1.00 86.31 106 LEU A CA 1
ATOM 841 C C . LEU A 1 106 ? 1.718 -1.455 -2.599 1.00 86.31 106 LEU A C 1
ATOM 843 O O . LEU A 1 106 ? 1.050 -0.849 -1.763 1.00 86.31 106 LEU A O 1
ATOM 847 N N . VAL A 1 107 ? 2.610 -2.390 -2.265 1.00 88.88 107 VAL A N 1
ATOM 848 C CA . VAL A 1 107 ? 2.871 -2.807 -0.879 1.00 88.88 107 VAL A CA 1
ATOM 849 C C . VAL A 1 107 ? 3.387 -1.645 -0.036 1.00 88.88 107 VAL A C 1
ATOM 851 O O . VAL A 1 107 ? 2.906 -1.438 1.078 1.00 88.88 107 VAL A O 1
ATOM 854 N N . LEU A 1 108 ? 4.328 -0.862 -0.567 1.00 87.06 108 LEU A N 1
ATOM 855 C CA . LEU A 1 108 ? 4.877 0.291 0.142 1.00 87.06 108 LEU A CA 1
ATOM 856 C C . LEU A 1 108 ? 3.806 1.357 0.388 1.00 87.06 108 LEU A C 1
ATOM 858 O O . LEU A 1 108 ? 3.622 1.789 1.525 1.00 87.06 108 LEU A O 1
ATOM 862 N N . LEU A 1 109 ? 3.061 1.748 -0.647 1.00 88.19 109 LEU A N 1
ATOM 863 C CA . LEU A 1 109 ? 2.043 2.793 -0.535 1.00 88.19 109 LEU A CA 1
ATOM 864 C C . LEU A 1 109 ? 0.884 2.370 0.374 1.00 88.19 109 LEU A C 1
ATOM 866 O O . LEU A 1 109 ? 0.489 3.142 1.249 1.00 88.19 109 LEU A O 1
ATOM 870 N N . LEU A 1 110 ? 0.370 1.144 0.224 1.00 90.69 110 LEU A N 1
ATOM 871 C CA . LEU A 1 110 ? -0.683 0.627 1.102 1.00 90.69 110 LEU A CA 1
ATOM 872 C C . LEU A 1 110 ? -0.194 0.476 2.538 1.00 90.69 110 LEU A C 1
ATOM 874 O O . LEU A 1 110 ? -0.909 0.852 3.465 1.00 90.69 110 LEU A O 1
ATOM 878 N N . GLY A 1 111 ? 1.013 -0.049 2.743 1.00 89.06 111 GLY A N 1
ATOM 879 C CA . GLY A 1 111 ? 1.553 -0.226 4.084 1.00 89.06 111 GLY A CA 1
ATOM 880 C C . GLY A 1 111 ? 1.781 1.115 4.791 1.00 89.06 111 GLY A C 1
ATOM 881 O O . GLY A 1 111 ? 1.360 1.262 5.938 1.00 89.06 111 GLY A O 1
ATOM 882 N N . VAL A 1 112 ? 2.335 2.129 4.109 1.00 88.44 112 VAL A N 1
ATOM 883 C CA . VAL A 1 112 ? 2.437 3.501 4.651 1.00 88.44 112 VAL A CA 1
ATOM 884 C C . VAL A 1 112 ? 1.048 4.055 4.973 1.00 88.44 112 VAL A C 1
ATOM 886 O O . VAL A 1 112 ? 0.815 4.542 6.080 1.00 88.44 112 VAL A O 1
ATOM 889 N N . TRP A 1 113 ? 0.108 3.956 4.035 1.00 91.19 113 TRP A N 1
ATOM 890 C CA . TRP A 1 113 ? -1.229 4.522 4.194 1.00 91.19 113 TRP A CA 1
ATOM 891 C C . TRP A 1 113 ? -2.001 3.895 5.360 1.00 91.19 113 TRP A C 1
ATOM 893 O O . TRP A 1 113 ? -2.514 4.601 6.232 1.00 91.19 113 TRP A O 1
ATOM 903 N N . PHE A 1 114 ? -2.050 2.564 5.428 1.00 90.12 114 PHE A N 1
ATOM 904 C CA . PHE A 1 114 ? -2.757 1.866 6.498 1.00 90.12 114 PHE A CA 1
ATOM 905 C C . PHE A 1 114 ? -2.070 2.020 7.855 1.00 90.12 114 PHE A C 1
ATOM 907 O O . PHE A 1 114 ? -2.762 2.070 8.876 1.00 90.12 114 PHE A O 1
ATOM 914 N N . PHE A 1 115 ? -0.743 2.169 7.887 1.00 88.75 115 PHE A N 1
ATOM 915 C CA . PHE A 1 115 ? -0.031 2.528 9.109 1.00 88.75 115 PHE A CA 1
ATOM 916 C C . PHE A 1 115 ? -0.450 3.912 9.625 1.00 88.75 115 PHE A C 1
ATOM 918 O O . PHE A 1 115 ? -0.776 4.055 10.806 1.00 88.75 115 PHE A O 1
ATOM 925 N N . LEU A 1 116 ? -0.521 4.917 8.746 1.00 89.56 116 LEU A N 1
ATOM 926 C CA . LEU A 1 116 ? -0.972 6.267 9.101 1.00 89.56 116 LEU A CA 1
ATOM 927 C C . LEU A 1 116 ? -2.428 6.279 9.582 1.00 89.56 116 LEU A C 1
ATOM 929 O O . LEU A 1 116 ? -2.736 6.891 10.608 1.00 89.56 116 LEU A O 1
ATOM 933 N N . LEU A 1 117 ? -3.320 5.557 8.896 1.00 87.12 117 LEU A N 1
ATOM 934 C CA . LEU A 1 117 ? -4.713 5.412 9.325 1.00 87.12 117 LEU A CA 1
ATOM 935 C C . LEU A 1 117 ? -4.821 4.761 10.707 1.00 87.12 117 LEU A C 1
ATOM 937 O O . LEU A 1 117 ? -5.633 5.195 11.531 1.00 87.12 117 LEU A O 1
ATOM 941 N N . TRP A 1 118 ? -4.002 3.744 10.977 1.00 84.50 118 TRP A N 1
ATOM 942 C CA . TRP A 1 118 ? -3.955 3.096 12.282 1.00 84.50 118 TRP A CA 1
ATOM 943 C C . TRP A 1 118 ? -3.464 4.053 13.377 1.00 84.50 118 TRP A C 1
ATOM 945 O O . TRP A 1 118 ? -4.107 4.149 14.426 1.00 84.50 118 TRP A O 1
ATOM 955 N N . LEU A 1 119 ? -2.394 4.816 13.125 1.00 87.31 119 LEU A N 1
ATOM 956 C CA . LEU A 1 119 ? -1.902 5.840 14.054 1.00 87.31 119 LEU A CA 1
ATOM 957 C C . LEU A 1 119 ? -2.970 6.895 14.360 1.00 87.31 119 LEU A C 1
ATOM 959 O O . LEU A 1 119 ? -3.171 7.239 15.527 1.00 87.31 119 LEU A O 1
ATOM 963 N N . LEU A 1 120 ? -3.700 7.360 13.341 1.00 85.69 120 LEU A N 1
ATOM 964 C CA . LEU A 1 120 ? -4.800 8.309 13.510 1.00 85.69 120 LEU A CA 1
ATOM 965 C C . LEU A 1 120 ? -5.899 7.739 14.419 1.00 85.69 120 LEU A C 1
ATOM 967 O O . LEU A 1 120 ? -6.368 8.416 15.335 1.00 85.69 120 LEU A O 1
ATOM 971 N N . ASN A 1 121 ? -6.280 6.477 14.215 1.00 82.25 121 ASN A N 1
ATOM 972 C CA . ASN A 1 121 ? -7.278 5.815 15.053 1.00 82.25 121 ASN A CA 1
ATOM 973 C C . ASN A 1 121 ? -6.811 5.683 16.512 1.00 82.25 121 ASN A C 1
ATOM 975 O O . ASN A 1 121 ? -7.574 5.965 17.439 1.00 82.25 121 ASN A O 1
ATOM 979 N N . VAL A 1 122 ? -5.542 5.322 16.733 1.00 83.44 122 VAL A N 1
ATOM 980 C CA . VAL A 1 122 ? -4.945 5.272 18.079 1.00 83.44 122 VAL A CA 1
ATOM 981 C C . VAL A 1 122 ? -4.928 6.659 18.729 1.00 83.44 122 VAL A C 1
ATOM 983 O O . VAL A 1 122 ? -5.274 6.780 19.907 1.00 83.44 122 VAL A O 1
ATOM 986 N N . ALA A 1 123 ? -4.574 7.709 17.986 1.00 84.81 123 ALA A N 1
ATOM 987 C CA . ALA A 1 123 ? -4.556 9.082 18.486 1.00 84.81 123 ALA A CA 1
ATOM 988 C C . ALA A 1 123 ? -5.957 9.549 18.917 1.00 84.81 123 A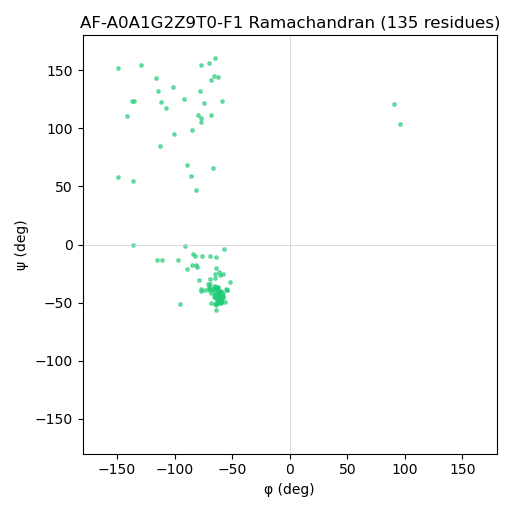LA A C 1
ATOM 990 O O . ALA A 1 123 ? -6.125 10.022 20.043 1.00 84.81 123 ALA A O 1
ATOM 991 N N . ILE A 1 124 ? -6.977 9.331 18.081 1.00 81.62 124 ILE A N 1
ATOM 992 C CA . ILE A 1 124 ? -8.377 9.669 18.392 1.00 81.62 124 ILE A CA 1
ATOM 993 C C . ILE A 1 124 ? -8.895 8.854 19.590 1.00 81.62 124 ILE A C 1
ATOM 995 O O . ILE A 1 124 ? -9.614 9.372 20.447 1.00 81.62 124 ILE A O 1
ATOM 999 N N . ALA A 1 125 ? -8.526 7.576 19.695 1.00 79.25 125 ALA A N 1
ATOM 1000 C CA . ALA A 1 125 ? -8.909 6.752 20.840 1.00 79.25 125 ALA A CA 1
ATOM 1001 C C . ALA A 1 125 ? -8.283 7.256 22.153 1.00 79.25 125 ALA A C 1
ATOM 1003 O O . ALA A 1 125 ? -8.927 7.210 23.203 1.00 79.25 125 ALA A O 1
ATOM 1004 N N . ARG A 1 126 ? -7.044 7.766 22.110 1.00 77.50 126 ARG A N 1
ATOM 1005 C CA . ARG A 1 126 ? -6.367 8.359 23.275 1.00 77.50 126 ARG A CA 1
ATOM 1006 C C . ARG A 1 126 ? -6.991 9.690 23.699 1.00 77.50 126 ARG A C 1
ATOM 1008 O O . ARG A 1 126 ? -7.098 9.925 24.901 1.00 77.50 126 ARG A O 1
ATOM 1015 N N . THR A 1 127 ? -7.433 10.535 22.764 1.00 74.62 127 THR A N 1
ATOM 1016 C CA . THR A 1 127 ? -8.076 11.818 23.108 1.00 74.62 127 THR A CA 1
ATOM 1017 C C . THR A 1 127 ? -9.442 11.622 23.758 1.00 74.62 127 THR A C 1
ATOM 1019 O O . THR A 1 127 ? -9.728 12.277 24.755 1.00 74.62 127 THR A O 1
ATOM 1022 N N . LYS A 1 128 ? -10.245 10.657 23.288 1.00 66.69 128 LYS A N 1
ATOM 1023 C CA . LYS A 1 128 ? -11.533 10.310 23.920 1.00 66.69 128 LYS A CA 1
ATOM 102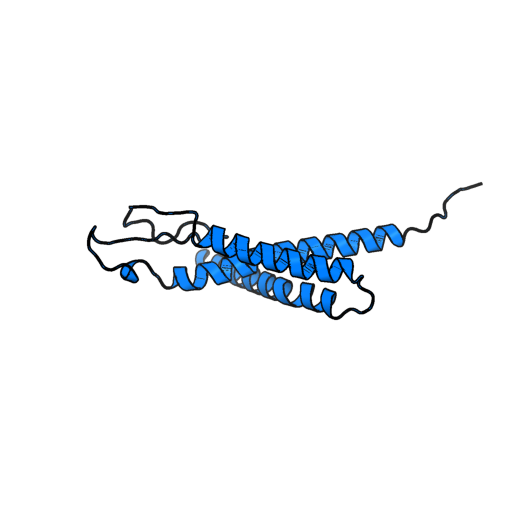4 C C . LYS A 1 128 ? -11.394 9.732 25.333 1.00 66.69 128 LYS A C 1
ATOM 1026 O O . LYS A 1 128 ? -12.326 9.832 26.121 1.00 66.69 128 LYS A O 1
ATOM 1031 N N . LYS A 1 129 ? -10.249 9.118 25.652 1.00 60.97 129 LYS A N 1
ATOM 1032 C CA . LYS A 1 129 ? -9.974 8.521 26.968 1.00 60.97 129 LYS A CA 1
ATOM 1033 C C . LYS A 1 129 ? -9.467 9.508 28.020 1.00 60.97 129 LYS A C 1
ATOM 1035 O O . LYS A 1 129 ? -9.362 9.089 29.166 1.00 60.97 129 LYS A O 1
ATOM 1040 N N . ARG A 1 130 ? -9.152 10.770 27.689 1.00 54.81 130 ARG A N 1
ATOM 1041 C CA . ARG A 1 130 ? -8.895 11.801 28.712 1.00 54.81 130 ARG A CA 1
ATOM 1042 C C . ARG A 1 130 ? -10.246 12.263 29.268 1.00 54.81 130 ARG A C 1
ATOM 1044 O O . ARG A 1 130 ? -10.951 12.984 28.564 1.00 54.81 130 ARG A O 1
ATOM 1051 N N . PRO A 1 131 ? -10.641 11.858 30.488 1.00 51.41 131 PRO A N 1
ATOM 1052 C CA . PRO A 1 131 ? -11.894 12.308 31.066 1.00 51.41 131 PRO A CA 1
ATOM 1053 C C . PRO A 1 131 ? -11.779 13.801 31.367 1.00 51.41 131 PRO A C 1
ATOM 1055 O O . PRO A 1 131 ? -10.738 14.276 31.827 1.00 51.41 131 PRO A O 1
ATOM 1058 N N . ALA A 1 132 ? -12.864 14.529 31.129 1.00 57.09 132 ALA A N 1
ATOM 1059 C CA . ALA A 1 132 ? -13.065 15.914 31.530 1.00 57.09 132 ALA A CA 1
ATOM 1060 C C . ALA A 1 132 ? -13.157 16.035 33.066 1.00 57.09 132 ALA A C 1
ATOM 1062 O O . ALA A 1 132 ? -14.205 16.346 33.619 1.00 57.09 132 ALA A O 1
ATOM 1063 N N . GLY A 1 133 ? -12.059 15.742 33.762 1.00 60.09 133 GLY A N 1
ATOM 1064 C CA . GLY A 1 133 ? -11.991 15.646 35.217 1.00 60.09 133 GLY A CA 1
ATOM 1065 C C . GLY A 1 133 ? -10.752 16.331 35.776 1.00 60.09 133 GLY A C 1
ATOM 1066 O O . GLY A 1 133 ? -9.965 15.706 36.473 1.00 60.09 133 GLY A O 1
ATOM 1067 N N . MET A 1 134 ? -10.548 17.606 35.445 1.00 52.88 134 MET A N 1
ATOM 1068 C CA . MET A 1 134 ? -9.671 18.481 36.229 1.00 52.88 134 MET A CA 1
ATOM 1069 C C . MET A 1 134 ? -10.166 19.932 36.154 1.00 52.88 134 MET A C 1
ATOM 1071 O O . MET A 1 134 ? -9.452 20.830 35.726 1.00 52.88 134 MET A O 1
ATOM 1075 N N . ARG A 1 135 ? -11.415 20.168 36.580 1.00 53.09 135 ARG A N 1
ATOM 1076 C CA . ARG A 1 135 ? -11.734 21.425 37.269 1.00 53.09 135 ARG A CA 1
ATOM 1077 C C . ARG A 1 135 ? -11.388 21.186 38.732 1.00 53.09 135 ARG A C 1
ATOM 1079 O O . ARG A 1 135 ? -12.139 20.517 39.434 1.00 53.09 135 ARG A O 1
ATOM 1086 N N . ARG A 1 136 ? -10.206 21.642 39.150 1.00 56.31 136 ARG A N 1
ATOM 1087 C CA . ARG A 1 136 ? -9.934 21.849 40.573 1.00 56.31 136 ARG A CA 1
ATOM 1088 C C . ARG A 1 136 ? -10.825 23.020 40.989 1.00 56.31 136 ARG A C 1
ATOM 1090 O O . ARG A 1 136 ? -10.662 24.111 40.445 1.00 56.31 136 ARG A O 1
ATOM 1097 N N . HIS A 1 137 ? -11.827 22.722 41.809 1.00 57.31 137 HIS A N 1
ATOM 1098 C CA . HIS A 1 137 ? -12.416 23.712 42.701 1.00 57.31 137 HIS A CA 1
ATOM 1099 C C . HIS A 1 137 ? -11.388 24.087 43.767 1.00 57.31 137 HIS A C 1
ATOM 1101 O O . HIS A 1 137 ? -10.562 23.204 44.103 1.00 57.31 137 HIS A O 1
#